Protein AF-A0AAD2VPC0-F1 (afdb_monomer)

pLDDT: mean 80.16, std 17.28, range [41.78, 97.62]

Solvent-accessible surface area (backbone atoms only — not comparable to full-atom values): 3454 Å² total; per-residue (Å²): 135,80,79,75,72,76,74,81,76,73,47,75,51,54,54,37,15,53,54,41,37,51,62,48,65,75,42,33,75,84,68,72,48,85,71,92,46,74,68,54,51,53,50,52,10,44,53,50,16,52,51,54,51,61,74,71,108

Structure (mmCIF, N/CA/C/O backbone):
data_AF-A0AAD2VPC0-F1
#
_entry.id   AF-A0AAD2VPC0-F1
#
loop_
_atom_site.group_PDB
_atom_site.id
_atom_site.type_symbol
_atom_site.label_atom_id
_atom_site.label_alt_id
_atom_site.label_comp_id
_atom_site.label_asym_id
_atom_site.label_entity_id
_atom_site.label_seq_id
_atom_site.pdbx_PDB_ins_code
_atom_site.Cartn_x
_atom_site.Cartn_y
_atom_site.Cartn_z
_atom_site.occupancy
_atom_site.B_iso_or_equiv
_atom_site.auth_seq_id
_atom_site.auth_comp_id
_atom_site.auth_asym_id
_atom_site.auth_atom_id
_atom_site.pdbx_PDB_model_num
ATOM 1 N N . MET A 1 1 ? -4.532 -23.160 30.149 1.00 44.09 1 MET A N 1
ATOM 2 C CA . MET A 1 1 ? -4.040 -21.790 29.903 1.00 44.09 1 MET A CA 1
ATOM 3 C C . MET A 1 1 ? -4.120 -21.591 28.403 1.00 44.09 1 MET A C 1
ATOM 5 O O . MET A 1 1 ? -3.157 -21.829 27.691 1.00 44.09 1 MET A O 1
ATOM 9 N N . GLU A 1 2 ? -5.338 -21.358 27.920 1.00 41.78 2 GLU A N 1
ATOM 10 C CA . GLU A 1 2 ? -5.603 -21.191 26.495 1.00 41.78 2 GLU A CA 1
ATOM 11 C C . GLU A 1 2 ? -5.061 -19.825 26.105 1.00 41.78 2 GLU A C 1
ATOM 13 O O . GLU A 1 2 ? -5.520 -18.794 26.596 1.00 41.78 2 GLU A O 1
ATOM 18 N N . THR A 1 3 ? -4.001 -19.831 25.306 1.00 48.06 3 THR A N 1
ATOM 19 C CA . THR A 1 3 ? -3.421 -18.633 24.720 1.00 48.06 3 THR A CA 1
ATOM 20 C C . THR A 1 3 ? -4.493 -18.025 23.833 1.00 48.06 3 THR A C 1
ATOM 22 O O . THR A 1 3 ? -4.704 -18.459 22.705 1.00 48.06 3 THR A O 1
ATOM 25 N N . GLN A 1 4 ? -5.225 -17.073 24.397 1.00 42.78 4 GLN A N 1
ATOM 26 C CA . GLN A 1 4 ? -6.216 -16.255 23.728 1.00 42.78 4 GLN A CA 1
ATOM 27 C C . GLN A 1 4 ? -5.523 -15.666 22.500 1.00 42.78 4 GLN A C 1
ATOM 29 O O . GLN A 1 4 ? -4.680 -14.773 22.624 1.00 42.78 4 GLN A O 1
ATOM 34 N N . LEU A 1 5 ? -5.782 -16.248 21.322 1.00 48.38 5 LEU A N 1
ATOM 35 C CA . LEU A 1 5 ? -5.346 -15.665 20.067 1.00 48.38 5 LEU A CA 1
ATOM 36 C C . LEU A 1 5 ? -5.891 -14.241 20.089 1.00 48.38 5 LEU A C 1
ATOM 38 O O . LEU A 1 5 ? -7.103 -14.043 20.103 1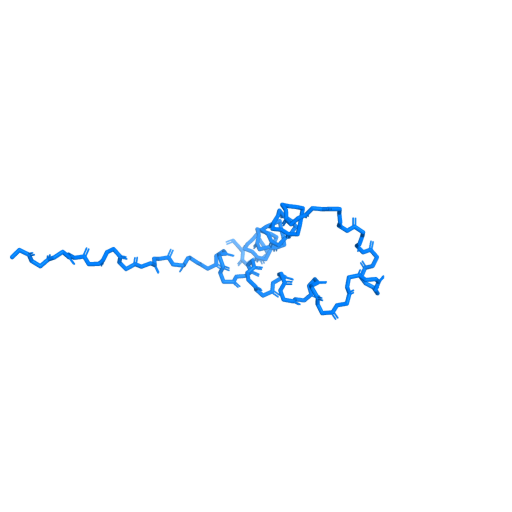.00 48.38 5 LEU A O 1
ATOM 42 N N . LYS A 1 6 ? -4.986 -13.259 20.163 1.00 48.75 6 LYS A N 1
ATOM 43 C CA . LYS A 1 6 ? -5.278 -11.875 19.805 1.00 48.75 6 LYS A CA 1
ATOM 44 C C . LYS A 1 6 ? -5.933 -11.952 18.436 1.00 48.75 6 LYS A C 1
ATOM 46 O O . LYS A 1 6 ? -5.238 -12.175 17.449 1.00 48.75 6 LYS A O 1
ATOM 51 N N . GLU A 1 7 ? -7.256 -11.862 18.392 1.00 50.84 7 GLU A N 1
ATOM 52 C CA . GLU A 1 7 ? -7.985 -11.743 17.143 1.00 50.84 7 GLU A CA 1
ATOM 53 C C . GLU A 1 7 ? -7.327 -10.597 16.382 1.00 50.84 7 GLU A C 1
ATOM 55 O O . GLU A 1 7 ? -7.263 -9.468 16.878 1.00 50.84 7 GLU A O 1
ATOM 60 N N . ASN A 1 8 ? -6.724 -10.931 15.242 1.00 55.00 8 ASN A N 1
ATOM 61 C CA . ASN A 1 8 ? -6.112 -9.983 14.330 1.00 55.00 8 ASN A CA 1
ATOM 62 C C . ASN A 1 8 ? -7.194 -8.983 13.925 1.00 55.00 8 ASN A C 1
ATOM 64 O O . ASN A 1 8 ? -7.956 -9.230 12.991 1.00 55.00 8 ASN A O 1
ATOM 68 N N . LYS A 1 9 ? -7.291 -7.873 14.658 1.00 60.06 9 LYS A N 1
ATOM 69 C CA . LYS A 1 9 ? -8.145 -6.742 14.316 1.00 60.06 9 LYS A CA 1
ATOM 70 C C . LYS A 1 9 ? -7.519 -6.044 13.119 1.00 60.06 9 LYS A C 1
ATOM 72 O O . LYS A 1 9 ? -6.875 -5.016 13.273 1.00 60.06 9 LYS A O 1
ATOM 77 N N . VAL A 1 10 ? -7.694 -6.650 11.948 1.00 71.44 10 VAL A N 1
ATOM 78 C CA . VAL A 1 10 ? -7.648 -5.936 10.675 1.00 71.44 10 VAL A CA 1
ATOM 79 C C . VAL A 1 10 ? -8.705 -4.853 10.801 1.00 71.44 10 VAL A C 1
ATOM 81 O O . VAL A 1 10 ? -9.896 -5.154 10.934 1.00 71.44 10 VAL A O 1
ATOM 84 N N . ASP A 1 11 ? -8.269 -3.605 10.872 1.00 87.31 11 ASP A N 1
ATOM 85 C CA . ASP A 1 11 ? -9.201 -2.493 10.916 1.00 87.31 11 ASP A CA 1
ATOM 86 C C . ASP A 1 11 ? -9.705 -2.175 9.491 1.00 87.31 11 ASP A C 1
ATOM 88 O O . ASP A 1 11 ? -9.271 -2.741 8.480 1.00 87.31 11 ASP A O 1
ATOM 92 N N . LEU A 1 12 ? -10.681 -1.273 9.384 1.00 91.06 12 LEU A N 1
ATOM 93 C CA . LEU A 1 12 ? -11.209 -0.867 8.079 1.00 91.06 12 LEU A CA 1
ATOM 94 C C . LEU A 1 12 ? -10.127 -0.219 7.190 1.00 91.06 12 LEU A C 1
ATOM 96 O O . LEU A 1 12 ? -10.221 -0.286 5.963 1.00 91.06 12 LEU A O 1
ATOM 100 N N . ARG A 1 13 ? -9.098 0.381 7.801 1.00 94.44 13 ARG A N 1
ATOM 101 C CA . ARG A 1 13 ? -7.967 1.001 7.109 1.00 94.44 13 ARG A CA 1
ATOM 102 C C . ARG A 1 13 ? -7.108 -0.064 6.438 1.00 94.44 13 ARG A C 1
ATOM 104 O O . ARG A 1 13 ? -6.814 0.075 5.256 1.00 94.44 13 ARG A O 1
ATOM 111 N N . ASP A 1 14 ? -6.779 -1.147 7.136 1.00 94.81 14 ASP A N 1
ATOM 112 C CA . ASP A 1 14 ? -6.022 -2.282 6.605 1.00 94.81 14 ASP A CA 1
ATOM 113 C C . ASP A 1 14 ? -6.764 -2.960 5.447 1.00 94.81 14 ASP A C 1
ATOM 115 O O . ASP A 1 14 ? -6.160 -3.321 4.434 1.00 94.81 14 ASP A O 1
ATOM 119 N N . TYR A 1 15 ? -8.093 -3.076 5.546 1.00 93.56 15 TYR A N 1
ATOM 120 C CA . TYR A 1 15 ? -8.915 -3.586 4.448 1.00 93.56 15 TYR A CA 1
ATOM 121 C C . TYR A 1 15 ? -8.838 -2.688 3.201 1.00 93.56 15 TYR A C 1
ATOM 123 O O . TYR A 1 15 ? -8.634 -3.183 2.088 1.00 93.56 15 TYR A O 1
A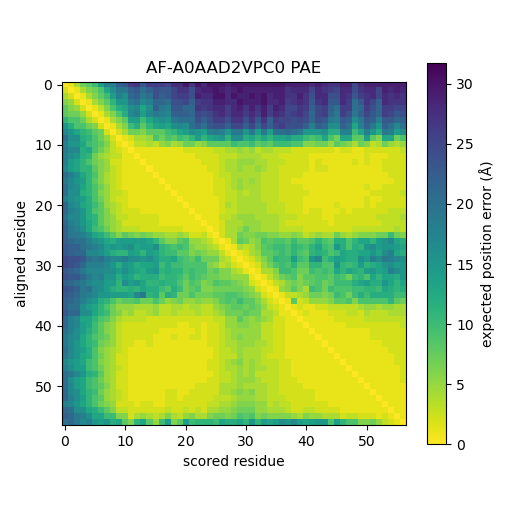TOM 131 N N . PHE A 1 16 ? -8.971 -1.368 3.366 1.00 95.06 16 PHE A N 1
ATOM 132 C CA . PHE A 1 16 ? -8.838 -0.424 2.254 1.00 95.06 16 PHE A CA 1
ATOM 133 C C . PHE A 1 16 ? -7.421 -0.392 1.683 1.00 95.06 16 PHE A C 1
ATOM 135 O O . PHE A 1 16 ? -7.269 -0.392 0.461 1.00 95.06 16 PHE A O 1
ATOM 142 N N . ALA A 1 17 ? -6.396 -0.459 2.532 1.00 96.19 17 ALA A N 1
ATOM 143 C CA . ALA A 1 17 ? -5.007 -0.514 2.100 1.00 96.19 17 ALA A CA 1
ATOM 144 C C . ALA A 1 17 ? -4.749 -1.777 1.268 1.00 96.19 17 ALA A C 1
ATOM 146 O O . ALA A 1 17 ? -4.194 -1.694 0.175 1.00 96.19 17 ALA A O 1
ATOM 147 N N . ALA A 1 18 ? -5.242 -2.942 1.697 1.00 94.81 18 ALA A N 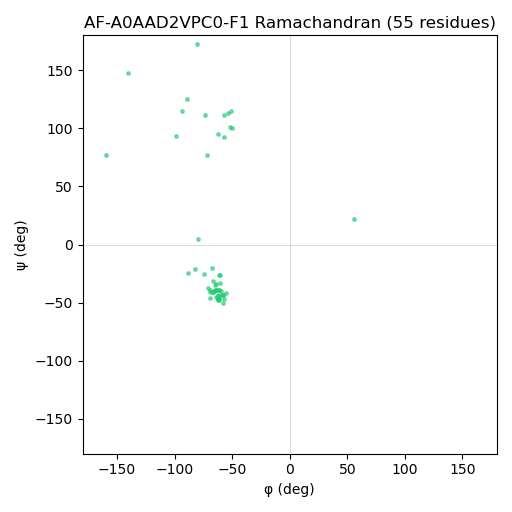1
ATOM 148 C CA . ALA A 1 18 ? -5.112 -4.176 0.925 1.00 94.81 18 ALA A CA 1
ATOM 149 C C . ALA A 1 18 ? -5.776 -4.075 -0.462 1.00 94.81 18 ALA A C 1
ATOM 151 O O . ALA A 1 18 ? -5.214 -4.534 -1.458 1.00 94.81 18 ALA A O 1
ATOM 152 N N . LYS A 1 19 ? -6.952 -3.440 -0.558 1.00 94.25 19 LYS A N 1
ATOM 153 C CA . LYS A 1 19 ? -7.640 -3.217 -1.843 1.00 94.25 19 LYS A CA 1
ATOM 154 C C . LYS A 1 19 ? -6.912 -2.214 -2.735 1.00 94.25 19 LYS A C 1
ATOM 156 O O . LYS A 1 19 ? -6.788 -2.458 -3.935 1.00 94.25 19 LYS A O 1
ATOM 161 N N . ALA A 1 20 ? -6.391 -1.135 -2.161 1.00 93.56 20 ALA A N 1
ATOM 162 C CA . ALA A 1 20 ? -5.570 -0.169 -2.879 1.00 93.56 20 ALA A CA 1
ATOM 163 C C . ALA A 1 20 ? -4.296 -0.831 -3.425 1.00 93.56 20 ALA A C 1
ATOM 165 O O . ALA A 1 20 ? -4.005 -0.720 -4.614 1.00 93.56 20 ALA A O 1
ATOM 166 N N . MET A 1 21 ? -3.595 -1.603 -2.591 1.00 93.38 21 MET A N 1
ATOM 167 C CA . MET A 1 21 ? -2.400 -2.354 -2.974 1.00 93.38 21 MET A CA 1
ATOM 168 C C . MET A 1 21 ? -2.682 -3.335 -4.118 1.00 93.38 21 MET A C 1
ATOM 170 O O . MET A 1 21 ? -1.914 -3.387 -5.075 1.00 93.38 21 MET A O 1
ATOM 174 N N . GLN A 1 22 ? -3.807 -4.060 -4.074 1.00 92.06 22 GLN A N 1
ATOM 175 C CA . GLN A 1 22 ? -4.228 -4.932 -5.178 1.00 92.06 22 GLN A CA 1
ATOM 176 C C . GLN A 1 22 ? -4.375 -4.148 -6.490 1.00 92.06 22 GLN A C 1
ATOM 178 O O . GLN A 1 22 ? -3.838 -4.568 -7.510 1.00 92.06 22 GLN A O 1
ATOM 183 N N . GLY A 1 23 ? -5.047 -2.993 -6.472 1.00 89.38 23 GLY A N 1
ATOM 184 C CA . GLY A 1 23 ? -5.206 -2.152 -7.664 1.00 89.38 23 GLY A CA 1
ATOM 185 C C . GLY A 1 23 ? -3.885 -1.588 -8.199 1.00 89.38 23 GLY A C 1
ATOM 186 O O . GLY A 1 23 ? -3.672 -1.559 -9.412 1.00 89.38 23 GLY A O 1
ATOM 187 N N . ILE A 1 24 ? -2.983 -1.190 -7.299 1.00 87.25 24 ILE A N 1
ATOM 188 C CA . ILE A 1 24 ? -1.646 -0.686 -7.633 1.00 87.25 24 ILE A CA 1
ATOM 189 C C . ILE A 1 24 ? -0.819 -1.767 -8.348 1.00 87.25 24 ILE A C 1
ATOM 191 O O . ILE A 1 24 ? -0.215 -1.490 -9.386 1.00 87.25 24 ILE A O 1
ATOM 195 N N . LEU A 1 25 ? -0.825 -2.997 -7.822 1.00 85.75 25 LEU A N 1
ATOM 1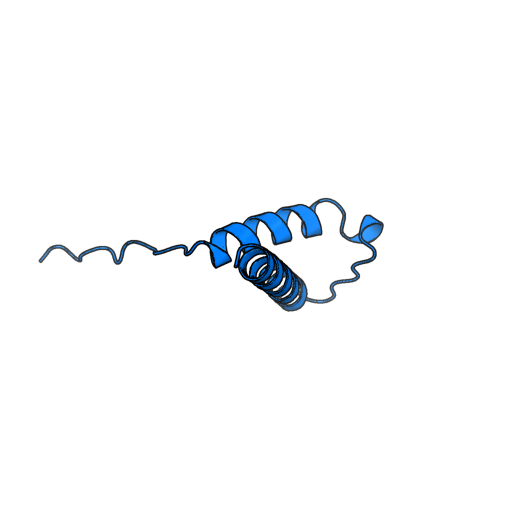96 C CA . LEU A 1 25 ? 0.008 -4.107 -8.296 1.00 85.75 25 LEU A CA 1
ATOM 197 C C . LEU A 1 25 ? -0.460 -4.730 -9.618 1.00 85.75 25 LEU A C 1
ATOM 199 O O . LEU A 1 25 ? 0.358 -5.303 -10.332 1.00 85.75 25 LEU A O 1
ATOM 203 N N . VAL A 1 26 ? -1.749 -4.626 -9.966 1.00 84.06 26 VAL A N 1
ATOM 204 C CA . VAL A 1 26 ? -2.298 -5.238 -11.194 1.00 84.06 26 VAL A CA 1
ATOM 205 C C . VAL A 1 26 ? -1.632 -4.702 -12.464 1.00 84.06 26 VAL A C 1
ATOM 207 O O . VAL A 1 26 ? -1.504 -5.445 -13.436 1.00 84.06 26 VAL A O 1
ATOM 210 N N . ASN A 1 27 ? -1.212 -3.433 -12.487 1.00 72.56 27 ASN A N 1
ATOM 211 C CA . ASN A 1 27 ? -0.466 -2.878 -13.616 1.00 72.56 27 ASN A CA 1
ATOM 212 C C . ASN A 1 27 ? 0.325 -1.623 -13.208 1.00 72.56 27 ASN A C 1
ATOM 214 O O . ASN A 1 27 ? -0.093 -0.496 -13.484 1.00 72.56 27 ASN A O 1
ATOM 218 N N . ALA A 1 28 ? 1.454 -1.826 -12.525 1.00 66.12 28 ALA A N 1
ATOM 219 C CA . ALA A 1 28 ? 2.302 -0.734 -12.040 1.00 66.12 28 ALA A CA 1
ATOM 220 C C . ALA A 1 28 ? 2.730 0.226 -13.172 1.00 66.12 28 ALA A C 1
ATOM 222 O O . ALA A 1 28 ? 2.616 1.441 -13.013 1.00 66.1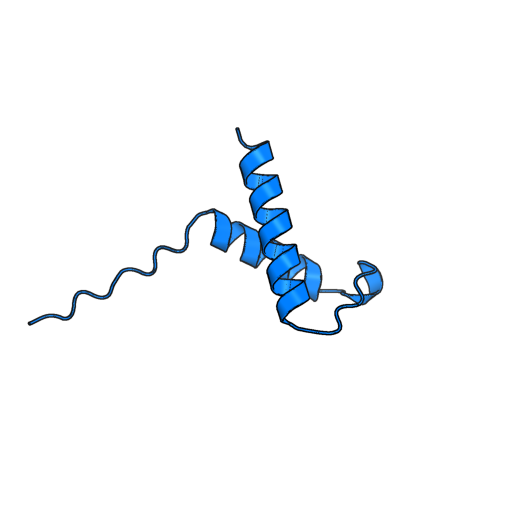2 28 ALA A O 1
ATOM 223 N N . GLU A 1 29 ? 3.089 -0.310 -14.348 1.00 65.62 29 GLU A N 1
ATOM 224 C CA . GLU A 1 29 ? 3.461 0.484 -15.530 1.00 65.62 29 GLU A CA 1
ATOM 225 C C . GLU A 1 29 ? 2.309 1.369 -16.034 1.00 65.62 29 GLU A C 1
ATOM 227 O O . GLU A 1 29 ? 2.490 2.568 -16.249 1.00 65.62 29 GLU A O 1
ATOM 232 N N . ARG A 1 30 ? 1.094 0.819 -16.177 1.00 62.97 30 ARG A N 1
ATOM 233 C CA . ARG A 1 30 ? -0.087 1.582 -16.632 1.00 62.97 30 ARG A CA 1
ATOM 234 C C . ARG A 1 30 ? -0.522 2.645 -15.630 1.00 62.97 30 ARG A C 1
ATOM 236 O O . ARG A 1 30 ? -1.048 3.682 -16.031 1.00 62.97 30 ARG A O 1
ATOM 243 N N . ASN A 1 31 ? -0.314 2.391 -14.3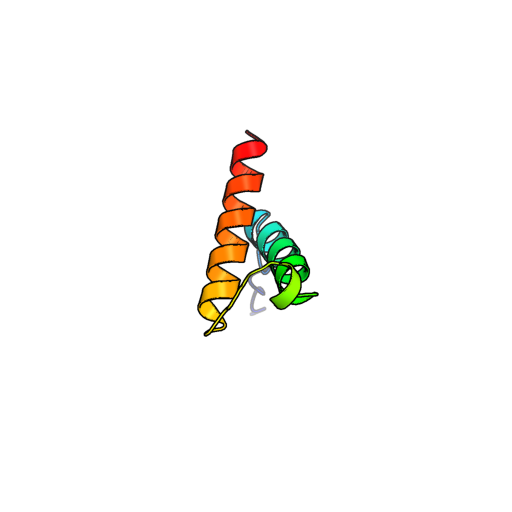44 1.00 61.81 31 ASN A N 1
ATOM 244 C CA . ASN A 1 31 ? -0.654 3.326 -13.280 1.00 61.81 31 ASN A CA 1
ATOM 245 C C . ASN A 1 31 ? 0.396 4.442 -13.110 1.00 61.81 31 ASN A C 1
ATOM 247 O O . ASN A 1 31 ? 0.260 5.251 -12.197 1.00 61.81 31 ASN A O 1
ATOM 251 N N . GLN A 1 32 ? 1.421 4.497 -13.978 1.00 66.12 32 GLN A N 1
ATOM 252 C CA . GLN A 1 32 ? 2.543 5.446 -13.908 1.00 66.12 32 GLN A CA 1
ATOM 253 C C . GLN A 1 32 ? 3.283 5.396 -12.568 1.00 66.12 32 GLN A C 1
ATOM 255 O O . GLN A 1 32 ? 3.960 6.348 -12.178 1.00 66.12 32 GLN A O 1
ATOM 260 N N . PHE A 1 33 ? 3.163 4.281 -11.854 1.00 65.31 33 PHE A N 1
ATOM 261 C CA . PHE A 1 33 ? 3.903 4.086 -10.632 1.00 65.31 33 PHE A CA 1
ATOM 262 C C . PHE A 1 33 ? 5.190 3.336 -10.950 1.00 65.31 33 PHE A C 1
ATOM 264 O O . PHE A 1 33 ? 5.171 2.166 -11.327 1.00 65.31 33 PHE A O 1
ATOM 271 N N . SER A 1 34 ? 6.316 4.010 -10.750 1.00 67.38 34 SER A N 1
ATOM 272 C CA . SER A 1 34 ? 7.624 3.366 -10.687 1.00 67.38 34 SER A CA 1
ATOM 273 C C . SER A 1 34 ? 7.975 3.184 -9.219 1.00 67.38 34 SER A C 1
ATOM 275 O O . SER A 1 34 ? 8.496 4.106 -8.597 1.00 67.38 34 SER A O 1
ATOM 277 N N . PHE A 1 35 ? 7.650 2.023 -8.655 1.00 70.69 35 PHE A N 1
ATOM 278 C CA . PHE A 1 35 ? 8.085 1.685 -7.302 1.00 70.69 35 PHE A CA 1
ATOM 279 C C . PHE A 1 35 ? 9.439 1.002 -7.369 1.00 70.69 35 PHE A C 1
ATOM 281 O O . PHE A 1 35 ? 9.598 0.001 -8.067 1.00 70.69 35 PHE A O 1
ATOM 288 N N . SER A 1 36 ? 10.400 1.542 -6.634 1.00 69.50 36 SER A N 1
ATOM 289 C CA . SER A 1 36 ? 11.732 0.947 -6.512 1.00 69.50 36 SER A CA 1
ATOM 290 C C . SER A 1 36 ? 11.770 -0.056 -5.358 1.00 69.50 36 SER A C 1
ATOM 292 O O . SER A 1 36 ? 12.577 -0.983 -5.365 1.00 69.50 36 SER A O 1
ATOM 294 N N . GLU A 1 37 ? 10.868 0.106 -4.381 1.00 76.50 37 GLU A N 1
ATOM 295 C CA . GLU A 1 37 ? 10.844 -0.674 -3.146 1.00 76.50 37 GLU A CA 1
ATOM 296 C C . GLU A 1 37 ? 9.417 -1.041 -2.710 1.00 76.50 37 GLU A C 1
ATOM 298 O O . GLU A 1 37 ? 8.461 -0.278 -2.864 1.00 76.50 37 GLU A O 1
ATOM 303 N N . THR A 1 38 ? 9.264 -2.207 -2.073 1.00 81.00 38 THR A N 1
ATOM 304 C CA . THR A 1 38 ? 7.974 -2.679 -1.537 1.00 81.00 38 THR A CA 1
ATOM 305 C C . THR A 1 38 ? 7.387 -1.745 -0.475 1.00 81.00 38 THR A C 1
ATOM 307 O O . THR A 1 38 ? 6.167 -1.693 -0.308 1.00 81.00 38 THR A O 1
ATOM 310 N N . GLY A 1 39 ? 8.235 -0.980 0.223 1.00 86.06 39 GLY A N 1
ATOM 311 C CA . GLY A 1 39 ? 7.812 0.024 1.201 1.00 86.06 39 GLY A CA 1
ATOM 312 C C . GLY A 1 39 ? 7.006 1.172 0.584 1.00 86.06 39 GLY A C 1
ATOM 313 O O . GLY A 1 39 ? 6.048 1.644 1.196 1.00 86.06 39 GLY A O 1
ATOM 314 N N . GLU A 1 40 ? 7.318 1.575 -0.649 1.00 87.19 40 GLU A N 1
ATOM 315 C CA . GLU A 1 40 ? 6.613 2.661 -1.341 1.00 87.19 40 GLU A CA 1
ATOM 316 C C . GLU A 1 40 ? 5.183 2.252 -1.714 1.00 87.19 40 GLU A C 1
ATOM 318 O O . GLU A 1 40 ? 4.241 3.028 -1.540 1.00 87.19 40 GLU A O 1
ATOM 323 N N . ILE A 1 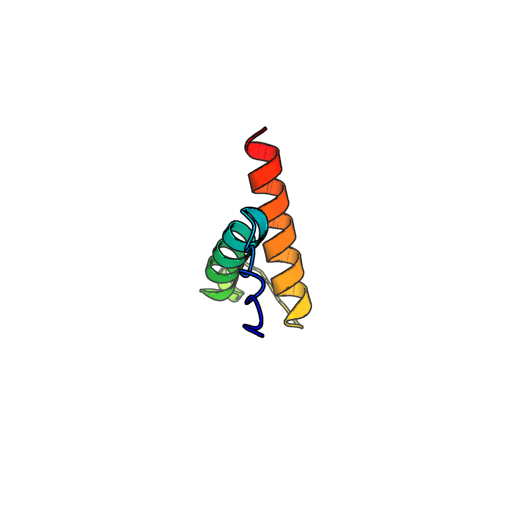41 ? 5.006 1.000 -2.148 1.00 88.94 41 ILE A N 1
ATOM 324 C CA . ILE A 1 41 ? 3.696 0.414 -2.465 1.00 88.94 41 ILE A CA 1
ATOM 325 C C . ILE A 1 41 ? 2.822 0.369 -1.212 1.00 88.94 41 ILE A C 1
ATOM 327 O O . ILE A 1 41 ? 1.658 0.771 -1.250 1.00 88.94 41 ILE A O 1
ATOM 331 N N . ALA A 1 42 ? 3.385 -0.097 -0.094 1.00 92.00 42 ALA A N 1
ATOM 332 C CA . ALA A 1 42 ? 2.679 -0.145 1.180 1.00 92.00 42 ALA A CA 1
ATOM 333 C C . ALA A 1 42 ? 2.271 1.259 1.643 1.00 92.00 42 ALA A C 1
ATOM 335 O O . ALA A 1 42 ? 1.111 1.474 1.989 1.00 92.00 42 ALA A O 1
ATOM 336 N N . SER A 1 43 ? 3.187 2.228 1.571 1.00 92.88 43 SER A N 1
ATOM 337 C CA . SER A 1 43 ? 2.900 3.619 1.927 1.00 92.88 43 SER A CA 1
ATOM 338 C C . SER A 1 43 ? 1.746 4.191 1.095 1.00 92.88 43 SER A C 1
ATOM 340 O O . SER A 1 43 ? 0.760 4.675 1.652 1.00 92.88 43 SER A O 1
ATOM 342 N N . LYS A 1 44 ? 1.791 4.045 -0.238 1.00 92.00 44 LYS A N 1
ATOM 343 C CA . LYS A 1 44 ? 0.731 4.552 -1.128 1.00 92.00 44 LYS A CA 1
ATOM 344 C C . LYS A 1 44 ? -0.614 3.866 -0.920 1.00 92.00 44 LYS A C 1
ATOM 346 O O . LYS A 1 44 ? -1.654 4.517 -1.009 1.00 92.00 44 LYS A O 1
ATOM 351 N N . ALA A 1 45 ? -0.609 2.576 -0.607 1.00 94.81 45 ALA A N 1
ATOM 352 C CA . ALA A 1 45 ? -1.822 1.851 -0.266 1.00 94.81 45 ALA A CA 1
ATOM 353 C C . ALA A 1 45 ? -2.492 2.414 1.001 1.00 94.81 45 ALA A C 1
ATOM 355 O O . ALA A 1 45 ? -3.707 2.619 1.010 1.00 94.81 45 ALA A O 1
ATOM 356 N N . TYR A 1 46 ? -1.708 2.720 2.039 1.00 96.56 46 TYR A N 1
ATOM 357 C CA . TYR A 1 46 ? -2.226 3.335 3.263 1.00 96.56 46 TYR A CA 1
ATOM 358 C C . TYR A 1 46 ? -2.647 4.798 3.067 1.00 96.56 46 TYR A C 1
ATOM 360 O O . TYR A 1 46 ? -3.688 5.186 3.588 1.00 96.56 46 TYR A O 1
ATOM 368 N N . GLU A 1 47 ? -1.930 5.588 2.260 1.00 96.25 47 GLU A N 1
ATOM 369 C CA . GLU A 1 47 ? -2.361 6.951 1.898 1.00 96.25 47 GLU A CA 1
ATOM 370 C C . GLU A 1 47 ? -3.744 6.949 1.220 1.00 96.25 47 GLU A C 1
ATOM 372 O O . GLU A 1 47 ? -4.611 7.765 1.544 1.00 96.25 47 GLU A O 1
ATOM 377 N N . LEU A 1 48 ? -3.981 6.006 0.302 1.00 95.44 48 LEU A N 1
ATOM 378 C CA . LEU A 1 48 ? -5.283 5.838 -0.346 1.00 95.44 48 LEU A CA 1
ATOM 379 C C . LEU A 1 48 ? -6.361 5.384 0.645 1.00 95.44 48 LEU A C 1
ATOM 381 O O . LEU A 1 48 ? -7.482 5.890 0.594 1.00 95.44 48 LEU A O 1
ATOM 385 N N . ALA A 1 49 ? -6.032 4.471 1.561 1.00 97.00 49 ALA A N 1
ATOM 386 C CA . ALA A 1 49 ? -6.948 4.046 2.616 1.00 97.00 49 ALA A CA 1
ATOM 387 C C . ALA A 1 49 ? -7.374 5.219 3.514 1.00 97.00 49 ALA A C 1
ATOM 389 O O . ALA A 1 49 ? -8.562 5.386 3.794 1.00 97.00 49 ALA A O 1
ATOM 390 N N . ASP A 1 50 ? -6.425 6.070 3.901 1.00 96.69 50 ASP A N 1
ATOM 391 C CA . ASP A 1 50 ? -6.676 7.256 4.719 1.00 96.69 50 ASP A CA 1
ATOM 392 C C . ASP A 1 50 ? -7.556 8.272 3.972 1.00 96.69 50 ASP A C 1
ATOM 394 O O . ASP A 1 50 ? -8.489 8.839 4.549 1.00 96.69 50 ASP A O 1
ATOM 398 N N . ALA A 1 51 ? -7.345 8.446 2.662 1.00 97.62 51 ALA A N 1
ATOM 399 C CA . ALA A 1 51 ? -8.209 9.273 1.820 1.00 97.62 51 ALA A CA 1
ATOM 400 C C . ALA A 1 51 ? -9.649 8.730 1.734 1.00 97.62 51 ALA A C 1
ATOM 402 O O . ALA A 1 51 ? -10.601 9.511 1.792 1.00 97.62 51 ALA A O 1
ATOM 403 N N . MET A 1 52 ? -9.827 7.407 1.646 1.00 96.69 52 MET A N 1
ATOM 404 C CA . MET A 1 52 ? -11.151 6.766 1.642 1.00 96.69 52 MET A CA 1
ATOM 405 C C . MET A 1 52 ? -11.876 6.931 2.979 1.00 96.69 52 MET A C 1
ATOM 407 O O . MET A 1 52 ? -13.076 7.202 2.998 1.00 96.69 52 MET A O 1
ATOM 41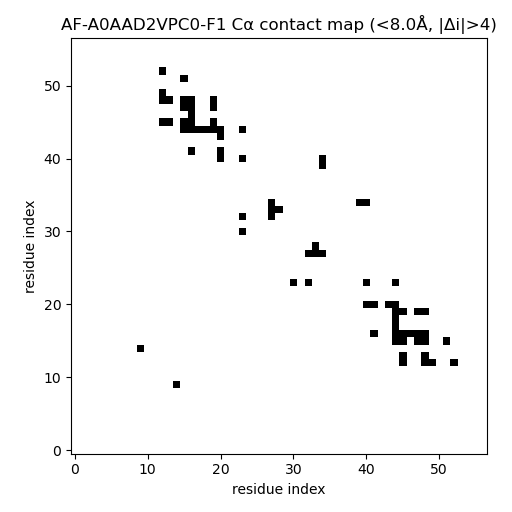1 N N . LEU A 1 53 ? -11.159 6.794 4.097 1.00 95.94 53 LEU A N 1
ATOM 412 C CA . LEU A 1 53 ? -11.718 7.032 5.428 1.00 95.94 53 LEU A CA 1
ATOM 413 C C . LEU A 1 53 ? -12.128 8.495 5.597 1.00 95.94 53 LEU A C 1
ATOM 415 O O . LEU A 1 53 ? -13.249 8.763 6.014 1.00 95.94 53 LEU A O 1
ATOM 419 N N . LYS A 1 54 ? -11.277 9.441 5.185 1.00 96.25 54 LYS A N 1
ATOM 420 C CA . LYS A 1 54 ? -11.599 10.874 5.223 1.00 96.25 54 LYS A CA 1
ATOM 421 C C . LYS A 1 54 ? -12.811 11.226 4.358 1.00 96.25 54 LYS A C 1
ATOM 423 O O . LYS A 1 54 ? -13.621 12.057 4.751 1.00 96.25 54 LYS A O 1
ATOM 428 N N . ALA A 1 55 ? -12.950 10.605 3.187 1.00 96.56 55 ALA A N 1
ATOM 429 C CA . ALA A 1 55 ? -14.104 10.813 2.312 1.00 96.56 55 ALA A CA 1
ATOM 430 C C . ALA A 1 55 ? -15.419 10.275 2.907 1.00 96.56 55 ALA A C 1
ATOM 432 O O . ALA A 1 55 ? -16.497 10.683 2.478 1.00 96.56 55 ALA A O 1
ATOM 433 N N . ARG A 1 56 ? -15.340 9.359 3.880 1.00 90.56 56 ARG A N 1
ATOM 434 C CA . ARG A 1 56 ? -16.497 8.744 4.534 1.00 90.56 56 ARG A CA 1
ATOM 435 C C . ARG A 1 56 ? -17.101 9.611 5.650 1.00 90.56 56 ARG A C 1
ATOM 437 O O . ARG A 1 56 ? -18.278 9.412 5.950 1.00 90.56 56 ARG A O 1
ATOM 444 N N . GLY A 1 57 ? -16.344 10.562 6.205 1.00 75.88 57 GLY A N 1
ATOM 445 C CA . G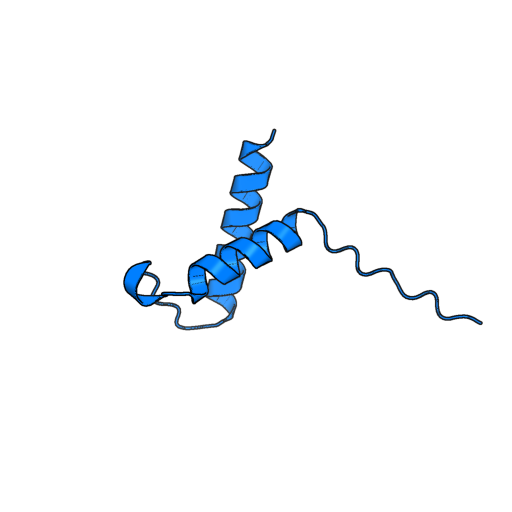LY A 1 57 ? -16.773 11.451 7.295 1.00 75.88 57 GLY A CA 1
ATOM 446 C C . GLY A 1 57 ? -15.939 11.281 8.551 1.00 75.88 57 GLY A C 1
ATOM 447 O O . GLY A 1 57 ? -16.013 10.184 9.148 1.00 75.88 57 GLY A O 1
#

Mean predicted aligned error: 8.0 Å

Organism: Providencia rettgeri (NCBI:txid587)

Foldseek 3Di:
DPPPPPPPCCDQLNVQLVVQLVVCPVCVVVVVHDDPDPVVSSVVSSVRSVVVVVVVD

Nearest PDB structures (foldseek):
  8e73-assembly1_C2  TM=4.821E-01  e=5.995E+00  Vigna radiata
  7aqq-assembly1_d  TM=4.718E-01  e=8.763E+00  Arabidopsis thaliana

Radius of gyration: 14.66 Å; Cα contacts (8 Å, |Δi|>4): 38; chains: 1; bounding box: 28×33×46 Å

Sequence (57 aa):
METQLKENKVDLRDYFAAKAMQGILVNAERNQFSFSETGEIASKAYELADAMLKARG

Secondary structure (DSSP, 8-state):
-----------HHHHHHHHHHHHHHHTTTTTT---SSHHHHHHHHHHHHHHHHHHH-